Protein AF-A0AAV5MD77-F1 (afdb_monomer_lite)

Foldseek 3Di:
DDDDDDDDDDDDDDDDDDDDPPDPPDLPPDPVVCVVVQQKFWQWAFDDWAQDPPQKIKTKIFHPVDQFTRRHDDDFFFKKFKDANPDDSPDDTLFIFTFHDDDRGITITITNDDSPPRNRGIMMIGTDDPPPPD

Organism: NCBI:txid152421

Radius of gyration: 18.04 Å; chains: 1; bounding box: 32×32×61 Å

Sequence (134 aa):
MPRCTLSCLIILDAYNPEISASISSGASGNLDSAQKRGSTILNLKCVDVQTGLMGKTLLEFQSTKGDVLPAHKFGTHDVVVLKLNKADSGSPALGQGVVFRLKDSSITVAFDDIPEEGLSSPLRLEKLANEVCN

InterPro domains:
  IPR048761 Helicase SMUBP-2/HCS1, 1B domain [PF21138] (31-115)

Secondary structure (DSSP, 8-state):
--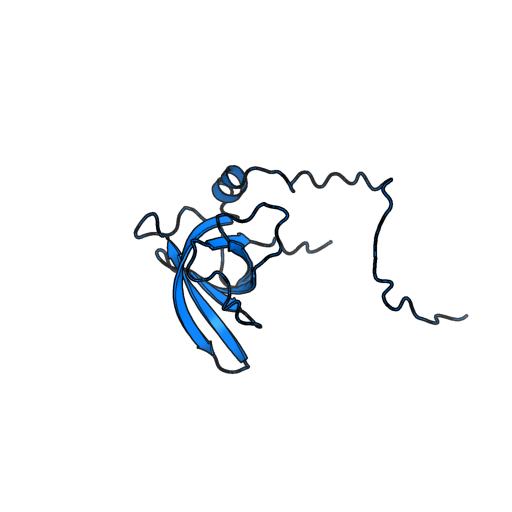------------------------TTS-HHHHHHTTSEEEEEEEEEEEE-TTS-EEEEEEESSSSSPPS----TT-EEEEEETTS-TTSPPSEEEEEEEE-SSEEEEEESS---TTTTS-EEEEE-------

pLDDT: mean 72.12, std 18.94, range [32.56, 92.75]

Structure (mmCIF, N/CA/C/O backbone):
data_AF-A0AAV5MD77-F1
#
_entry.id   AF-A0AAV5MD77-F1
#
loop_
_atom_site.group_PDB
_atom_site.id
_atom_site.type_symbol
_atom_site.label_atom_id
_atom_site.label_alt_id
_atom_site.label_comp_id
_atom_site.label_asym_id
_atom_site.label_entity_id
_atom_site.label_seq_id
_atom_site.pdbx_PDB_ins_code
_atom_site.Cartn_x
_atom_site.Cartn_y
_atom_site.Cartn_z
_atom_site.occupancy
_atom_site.B_iso_or_equiv
_atom_site.auth_seq_id
_atom_site.auth_comp_id
_atom_site.auth_asym_id
_atom_site.auth_atom_id
_atom_site.pdbx_PDB_model_num
ATOM 1 N N . MET A 1 1 ? 8.150 -13.827 -47.070 1.00 32.56 1 MET A N 1
ATOM 2 C CA . MET A 1 1 ? 9.547 -14.014 -46.611 1.00 32.56 1 MET A CA 1
ATOM 3 C C . MET A 1 1 ? 10.227 -12.650 -46.557 1.00 32.56 1 MET A C 1
ATOM 5 O O . MET A 1 1 ? 9.829 -11.806 -47.348 1.00 32.56 1 MET A O 1
ATOM 9 N N . PRO A 1 2 ? 11.348 -12.520 -45.834 1.00 58.25 2 PRO A N 1
ATOM 10 C CA . PRO A 1 2 ? 11.565 -12.120 -44.430 1.00 58.25 2 PRO A CA 1
ATOM 11 C C . PRO A 1 2 ? 11.625 -10.559 -44.309 1.00 58.25 2 PRO A C 1
ATOM 13 O O . PRO A 1 2 ? 11.335 -9.885 -45.281 1.00 58.25 2 PRO A O 1
ATOM 16 N N . ARG A 1 3 ? 11.938 -9.845 -43.219 1.00 38.53 3 ARG A N 1
ATOM 17 C CA . ARG A 1 3 ? 12.873 -10.082 -42.116 1.00 38.53 3 ARG A CA 1
ATOM 18 C C . ARG A 1 3 ? 12.645 -9.017 -41.026 1.00 38.53 3 ARG A C 1
ATOM 20 O O . ARG A 1 3 ? 12.700 -7.828 -41.318 1.00 38.53 3 ARG A O 1
ATOM 27 N N . CYS A 1 4 ? 12.446 -9.448 -39.783 1.00 43.50 4 CYS A N 1
ATOM 28 C CA . CYS A 1 4 ? 12.557 -8.605 -38.592 1.00 43.50 4 CYS A CA 1
ATOM 29 C C . CYS A 1 4 ? 14.041 -8.377 -38.258 1.00 43.50 4 CYS A C 1
ATOM 31 O O . CYS A 1 4 ? 14.801 -9.343 -38.220 1.00 43.50 4 CYS A O 1
ATOM 33 N N . THR A 1 5 ? 14.459 -7.139 -37.988 1.00 40.72 5 THR A N 1
ATOM 34 C CA . THR A 1 5 ? 15.675 -6.753 -37.229 1.00 40.72 5 THR A CA 1
ATOM 35 C C . THR A 1 5 ? 15.446 -5.279 -36.849 1.00 40.72 5 THR A C 1
ATOM 37 O O . THR A 1 5 ? 15.272 -4.478 -37.756 1.00 40.72 5 THR A O 1
ATOM 40 N N . LEU A 1 6 ? 15.131 -4.877 -35.614 1.00 45.97 6 LEU A N 1
ATOM 41 C CA . LEU A 1 6 ? 15.855 -4.891 -34.329 1.00 45.97 6 LEU A CA 1
ATOM 42 C C . LEU A 1 6 ? 16.199 -3.436 -33.949 1.00 45.97 6 LEU A C 1
ATOM 44 O O . LEU A 1 6 ? 16.683 -2.678 -34.782 1.00 45.97 6 LEU A O 1
ATOM 48 N N . SER A 1 7 ? 16.016 -3.137 -32.660 1.00 46.47 7 SER A N 1
ATOM 49 C CA . SER A 1 7 ? 16.548 -2.001 -31.892 1.00 46.47 7 SER A CA 1
ATOM 50 C C . SER A 1 7 ? 15.858 -0.643 -32.020 1.00 46.47 7 SER A C 1
ATOM 52 O O . SER A 1 7 ? 16.241 0.193 -32.828 1.00 46.47 7 SER A O 1
ATOM 54 N N . CYS A 1 8 ? 14.986 -0.352 -31.051 1.00 36.72 8 CYS A N 1
ATOM 55 C CA . CYS A 1 8 ? 14.940 0.979 -30.445 1.00 36.72 8 CYS A CA 1
ATOM 56 C C . CYS A 1 8 ? 15.436 0.865 -29.002 1.00 36.72 8 CYS A C 1
ATOM 58 O O . CYS A 1 8 ? 14.688 0.586 -28.068 1.00 36.72 8 CYS A O 1
ATOM 60 N N . LEU A 1 9 ? 16.752 1.021 -28.873 1.00 43.22 9 LEU A N 1
ATOM 61 C CA . LEU A 1 9 ? 17.449 1.326 -27.637 1.00 43.22 9 LEU A CA 1
ATOM 62 C C . LEU A 1 9 ? 17.058 2.767 -27.257 1.00 43.22 9 LEU A C 1
ATOM 64 O O . LEU A 1 9 ? 17.331 3.686 -28.024 1.00 43.22 9 LEU A O 1
ATOM 68 N N . ILE A 1 10 ? 16.349 2.915 -26.133 1.00 51.09 10 ILE A N 1
ATOM 69 C CA . ILE A 1 10 ? 16.341 4.070 -25.211 1.00 51.09 10 ILE A CA 1
ATOM 70 C C . ILE A 1 10 ? 16.990 5.355 -25.756 1.00 51.09 10 ILE A C 1
ATOM 72 O O . ILE A 1 10 ? 18.208 5.515 -25.695 1.00 51.09 10 ILE A O 1
ATOM 76 N N . ILE A 1 11 ? 16.162 6.308 -26.194 1.00 39.28 11 ILE A N 1
ATOM 77 C CA . ILE A 1 11 ? 16.549 7.721 -26.205 1.00 39.28 11 ILE A CA 1
ATOM 78 C C . ILE A 1 11 ? 15.852 8.407 -25.037 1.00 39.28 11 ILE A C 1
ATOM 80 O O . ILE A 1 11 ? 14.631 8.533 -24.971 1.00 39.28 11 ILE A O 1
ATOM 84 N N . LEU A 1 12 ? 16.718 8.766 -24.098 1.00 47.38 12 LEU A N 1
ATOM 85 C CA . LEU A 1 12 ? 16.550 9.731 -23.037 1.00 47.38 12 LEU A CA 1
ATOM 86 C C . LEU A 1 12 ? 16.207 11.106 -23.638 1.00 47.38 12 LEU A C 1
ATOM 88 O O . LEU A 1 12 ? 16.816 11.517 -24.622 1.00 47.38 12 LEU A O 1
ATOM 92 N N . ASP A 1 13 ? 15.319 11.808 -22.945 1.00 41.69 13 ASP A N 1
ATOM 93 C CA . ASP A 1 13 ? 15.093 13.255 -22.991 1.00 41.69 13 ASP A CA 1
ATOM 94 C C . ASP A 1 13 ? 14.175 13.848 -24.085 1.00 41.69 13 ASP A C 1
ATOM 96 O O . ASP A 1 13 ? 14.534 14.051 -25.239 1.00 41.69 13 ASP A O 1
ATOM 100 N N . ALA A 1 14 ? 12.976 14.176 -23.593 1.00 54.16 14 ALA A N 1
ATOM 101 C CA . ALA A 1 14 ? 12.277 15.452 -23.723 1.00 54.16 14 ALA A CA 1
ATOM 102 C C . ALA A 1 14 ? 11.700 15.921 -25.077 1.00 54.16 14 ALA A C 1
ATOM 104 O O . ALA A 1 14 ? 12.371 16.101 -26.084 1.00 54.16 14 ALA A O 1
ATOM 105 N N . TYR A 1 15 ? 10.434 16.347 -24.957 1.00 56.97 15 TYR A N 1
ATOM 106 C CA . TYR A 1 15 ? 9.886 17.552 -25.585 1.00 56.97 15 TYR A CA 1
ATOM 107 C C . TYR A 1 15 ? 9.470 17.459 -27.064 1.00 56.97 15 TYR A C 1
ATOM 109 O O . TYR A 1 15 ? 10.205 17.841 -27.968 1.00 56.97 15 TYR A O 1
ATOM 117 N N . ASN A 1 16 ? 8.207 17.088 -27.304 1.00 43.16 16 ASN A N 1
ATOM 118 C CA . ASN A 1 16 ? 7.226 18.049 -27.827 1.00 43.16 16 ASN A CA 1
ATOM 119 C C . ASN A 1 16 ? 5.782 17.501 -27.793 1.00 43.16 16 ASN A C 1
ATOM 121 O O . ASN A 1 16 ? 5.586 16.284 -27.799 1.00 43.16 16 ASN A O 1
ATOM 125 N N . PRO A 1 17 ? 4.789 18.403 -27.676 1.00 51.28 17 PRO A N 1
ATOM 126 C CA . PRO A 1 17 ? 3.374 18.090 -27.548 1.00 51.28 17 PRO A CA 1
ATOM 127 C C . PRO A 1 17 ? 2.798 17.671 -28.909 1.00 51.28 17 PRO A C 1
ATOM 129 O O . PRO A 1 17 ? 3.499 17.688 -29.911 1.00 51.28 17 PRO A O 1
ATOM 132 N N . GLU A 1 18 ? 1.501 17.363 -28.928 1.00 49.12 18 GLU A N 1
ATOM 133 C CA . GLU A 1 18 ? 0.649 17.141 -30.109 1.00 49.12 18 GLU A CA 1
ATOM 134 C C . GLU A 1 18 ? 0.303 15.661 -30.403 1.00 49.12 18 GLU A C 1
ATOM 136 O O . GLU A 1 18 ? 0.976 14.937 -31.127 1.00 49.12 18 GLU A O 1
ATOM 141 N N . ILE A 1 19 ? -0.876 15.299 -29.867 1.00 49.12 19 ILE A N 1
ATOM 142 C CA . ILE A 1 19 ? -1.838 14.284 -30.337 1.00 49.12 19 ILE A CA 1
ATOM 143 C C . ILE A 1 19 ? -1.678 12.864 -29.766 1.00 49.12 19 ILE A C 1
ATOM 145 O O . ILE A 1 19 ? -1.115 11.962 -30.374 1.00 49.12 19 ILE A O 1
ATOM 149 N N . SER A 1 20 ? -2.375 12.627 -28.650 1.00 42.06 20 SER A N 1
ATOM 150 C CA . SER A 1 20 ? -3.253 11.455 -28.539 1.00 42.06 20 SER A CA 1
ATOM 151 C C . SER A 1 20 ? -4.378 11.748 -27.549 1.00 42.06 20 SER A C 1
ATOM 153 O O . SER A 1 20 ? -4.308 11.453 -26.357 1.00 42.06 20 SER A O 1
ATOM 155 N N . ALA A 1 21 ? -5.436 12.386 -28.049 1.00 42.59 21 ALA A N 1
ATOM 156 C CA . ALA A 1 21 ? -6.721 12.399 -27.371 1.00 42.59 21 ALA A CA 1
ATOM 157 C C . ALA A 1 21 ? -7.356 11.006 -27.512 1.00 42.59 21 ALA A C 1
ATOM 159 O O . ALA A 1 21 ? -8.235 10.786 -28.336 1.00 42.59 21 ALA A O 1
ATOM 160 N N . SER A 1 22 ? -6.890 10.061 -26.699 1.00 41.22 22 SER A N 1
ATOM 161 C CA . SER A 1 22 ? -7.746 9.001 -26.176 1.00 41.22 22 SER A CA 1
ATOM 162 C C . SER A 1 22 ? -7.985 9.345 -24.720 1.00 41.22 22 SER A C 1
ATOM 164 O O . SER A 1 22 ? -7.105 9.261 -23.868 1.00 41.22 22 SER A O 1
ATOM 166 N N . ILE A 1 23 ? -9.177 9.864 -24.474 1.00 49.31 23 ILE A N 1
ATOM 167 C CA . ILE A 1 23 ? -9.625 10.353 -23.187 1.00 49.31 23 ILE A CA 1
ATOM 168 C C . ILE A 1 23 ? -9.794 9.132 -22.270 1.00 49.31 23 ILE A C 1
ATOM 170 O O . ILE A 1 23 ? -10.874 8.555 -22.204 1.00 49.31 23 ILE A O 1
ATOM 174 N N . SER A 1 24 ? -8.748 8.738 -21.541 1.00 38.28 24 SER A N 1
ATOM 175 C CA . SER A 1 24 ? -8.960 8.132 -20.227 1.00 38.28 24 SER A CA 1
ATOM 176 C C . SER A 1 24 ? -9.032 9.284 -19.233 1.00 38.28 24 SER A C 1
ATOM 178 O O . SER A 1 24 ? -8.037 9.746 -18.673 1.00 38.28 24 SER A O 1
ATOM 180 N N . SER A 1 25 ? -10.232 9.850 -19.116 1.00 42.16 25 SER A N 1
ATOM 181 C CA . SER A 1 25 ? -10.581 10.803 -18.069 1.00 42.16 25 SER A CA 1
ATOM 182 C C . SER A 1 25 ? -10.196 10.203 -16.719 1.00 42.16 25 SER A C 1
ATOM 184 O O . SER A 1 25 ? -10.859 9.275 -16.256 1.00 42.16 25 SER A O 1
ATOM 186 N N . GLY A 1 26 ? -9.149 10.718 -16.069 1.00 38.03 26 GLY A N 1
ATOM 187 C CA . GLY A 1 26 ? -8.845 10.239 -14.723 1.00 38.03 26 GLY A CA 1
ATOM 188 C C . GLY A 1 26 ? -7.601 10.730 -13.993 1.00 38.03 26 GLY A C 1
ATOM 189 O O . GLY A 1 26 ? -7.524 10.458 -12.806 1.00 38.03 26 GLY A O 1
ATOM 190 N N . ALA A 1 27 ? -6.639 11.444 -14.585 1.00 39.44 27 ALA A N 1
ATOM 191 C CA . ALA A 1 27 ? -5.415 11.789 -13.833 1.00 39.44 27 ALA A CA 1
ATOM 192 C C . ALA A 1 27 ? -5.507 13.082 -12.989 1.00 39.44 27 ALA A C 1
ATOM 194 O O . ALA A 1 27 ? -4.550 13.454 -12.318 1.00 39.44 27 ALA A O 1
ATOM 195 N N . SER A 1 28 ? -6.665 13.749 -12.988 1.00 42.56 28 SER A N 1
ATOM 196 C CA . SER A 1 28 ? -7.042 14.769 -11.995 1.00 42.56 28 SER A CA 1
ATOM 197 C C . SER A 1 28 ? -8.460 14.489 -11.487 1.00 42.56 28 SER A C 1
ATOM 199 O O . SER A 1 28 ? -9.345 15.337 -11.471 1.00 42.56 28 SER A O 1
ATOM 201 N N . GLY A 1 29 ? -8.744 13.227 -11.172 1.00 41.78 29 GLY A N 1
ATOM 202 C CA . GLY A 1 29 ? -9.990 12.851 -10.518 1.00 41.78 29 GLY A CA 1
ATOM 203 C C . GLY A 1 29 ? -9.757 12.811 -9.020 1.00 41.78 29 GLY A C 1
ATOM 204 O O . GLY A 1 29 ? -9.371 11.753 -8.541 1.00 41.78 29 GLY A O 1
ATOM 205 N N . ASN A 1 30 ? -9.941 13.949 -8.332 1.00 53.78 30 ASN A N 1
ATOM 206 C CA . ASN A 1 30 ? -10.023 14.137 -6.872 1.00 53.78 30 ASN A CA 1
ATOM 207 C C . ASN A 1 30 ? -9.626 12.884 -6.066 1.00 53.78 30 ASN A C 1
ATOM 209 O O . ASN A 1 30 ? -10.370 11.897 -6.063 1.00 53.78 30 ASN A O 1
ATOM 213 N N . LEU A 1 31 ? -8.521 12.932 -5.318 1.00 61.59 31 LEU A N 1
ATOM 214 C CA . LEU A 1 31 ? -8.161 11.891 -4.339 1.00 61.59 31 LEU A CA 1
ATOM 215 C C . LEU A 1 31 ? -9.377 11.470 -3.484 1.00 61.59 31 LEU A C 1
ATOM 217 O O . LEU A 1 31 ? -9.555 10.289 -3.199 1.00 61.59 31 LEU A O 1
ATOM 221 N N . ASP A 1 32 ? -10.283 12.409 -3.194 1.00 57.97 32 ASP A N 1
ATOM 222 C CA . ASP A 1 32 ? -11.583 12.170 -2.559 1.00 57.97 32 ASP A CA 1
ATOM 223 C C . ASP A 1 32 ? -12.506 11.224 -3.342 1.00 57.97 32 ASP A C 1
ATOM 225 O O . ASP A 1 32 ? -13.135 10.347 -2.755 1.00 57.97 32 ASP A O 1
ATOM 229 N N . SER A 1 33 ? -12.619 11.368 -4.664 1.00 64.00 33 SER A N 1
ATOM 230 C CA . SER A 1 33 ? -13.387 10.452 -5.516 1.00 64.00 33 SER A CA 1
ATOM 231 C C . SER A 1 33 ? -12.715 9.087 -5.651 1.00 64.00 33 SER A C 1
ATOM 233 O O . SER A 1 33 ? -13.416 8.077 -5.627 1.00 64.00 33 SER A O 1
ATOM 235 N N . ALA A 1 34 ? -11.384 9.019 -5.725 1.00 61.00 34 ALA A N 1
ATOM 236 C CA . ALA A 1 34 ? -10.668 7.742 -5.732 1.00 61.00 34 ALA A CA 1
ATOM 237 C C . ALA A 1 34 ? -10.834 6.992 -4.395 1.00 61.00 34 ALA A C 1
ATOM 239 O O . ALA A 1 34 ? -11.088 5.783 -4.384 1.00 61.00 34 ALA A O 1
ATOM 240 N N . GLN A 1 35 ? -10.821 7.726 -3.277 1.00 66.69 35 GLN A N 1
ATOM 241 C CA . GLN A 1 35 ? -11.120 7.194 -1.950 1.00 66.69 35 GLN A CA 1
ATOM 242 C C . GLN A 1 35 ? -12.595 6.785 -1.812 1.00 66.69 35 GLN A C 1
ATOM 244 O O . GLN A 1 35 ? -12.874 5.694 -1.329 1.00 66.69 35 GLN A O 1
ATOM 249 N N . LYS A 1 36 ? -13.554 7.579 -2.311 1.00 61.44 36 LYS A N 1
ATOM 250 C CA . LYS A 1 36 ? -14.985 7.201 -2.343 1.00 61.44 36 LYS A CA 1
ATOM 251 C C . LYS A 1 36 ? -15.248 5.945 -3.172 1.00 61.44 36 LYS A C 1
ATOM 253 O O . LYS A 1 36 ? -16.154 5.179 -2.860 1.00 61.44 36 LYS A O 1
ATOM 258 N N . ARG A 1 37 ? -14.455 5.715 -4.221 1.00 68.00 37 ARG A N 1
ATOM 259 C CA . ARG A 1 37 ? -14.494 4.477 -5.015 1.00 68.00 37 ARG A CA 1
ATOM 260 C C . ARG A 1 37 ? -13.838 3.291 -4.300 1.00 68.00 37 ARG A C 1
ATOM 262 O O . ARG A 1 37 ? -13.986 2.163 -4.767 1.00 68.00 37 ARG A O 1
ATOM 269 N N . GLY A 1 38 ? -13.133 3.536 -3.195 1.00 72.31 38 GLY A N 1
ATOM 270 C CA . GLY A 1 38 ? -12.342 2.555 -2.461 1.00 72.31 38 GLY A CA 1
ATOM 271 C C . GLY A 1 38 ? -11.046 2.157 -3.170 1.00 72.31 38 GLY A C 1
ATOM 272 O O . GLY A 1 38 ? -10.453 1.146 -2.814 1.00 72.31 38 GLY A O 1
ATOM 273 N N . SER A 1 39 ? -10.618 2.921 -4.179 1.00 78.12 39 SER A N 1
ATOM 274 C CA . SER A 1 39 ? -9.404 2.650 -4.960 1.00 78.12 39 SER A CA 1
ATOM 275 C C . SER A 1 39 ? -8.161 3.313 -4.364 1.00 78.12 39 SER A C 1
ATOM 277 O O . SER A 1 39 ? -7.053 3.042 -4.810 1.00 78.12 39 SER A O 1
ATOM 279 N N . THR A 1 40 ? -8.330 4.176 -3.362 1.00 83.94 40 THR A N 1
ATOM 280 C CA . THR A 1 40 ? -7.237 4.889 -2.695 1.00 83.94 40 THR A CA 1
ATOM 281 C C . THR A 1 40 ? -7.501 4.954 -1.199 1.00 83.94 40 THR A C 1
ATOM 283 O O . THR A 1 40 ? -8.629 5.207 -0.782 1.00 83.94 40 THR A O 1
ATOM 286 N N . ILE A 1 41 ? -6.464 4.764 -0.389 1.00 88.12 41 ILE A N 1
ATOM 287 C CA . ILE A 1 41 ? -6.502 4.940 1.063 1.00 88.12 41 ILE A CA 1
ATOM 288 C C . ILE A 1 41 ? -5.488 6.020 1.431 1.00 88.12 41 ILE A C 1
ATOM 290 O O . ILE A 1 41 ? -4.299 5.888 1.148 1.00 88.12 41 ILE A O 1
ATOM 294 N N . LEU A 1 42 ? -5.965 7.095 2.055 1.00 87.44 42 LEU A N 1
ATOM 295 C CA . LEU A 1 42 ? -5.152 8.237 2.473 1.00 87.44 42 LEU A CA 1
ATOM 296 C C . LEU A 1 42 ? -4.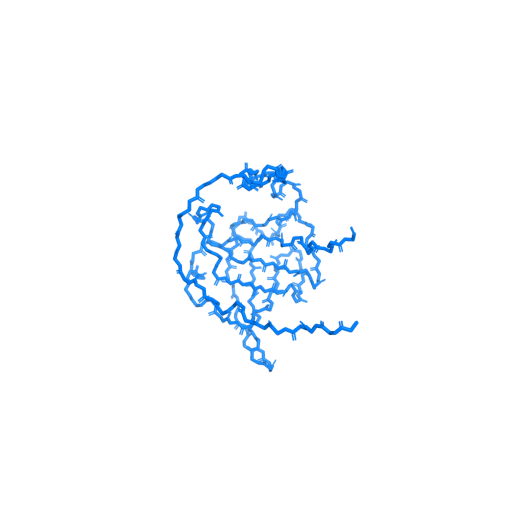808 8.166 3.964 1.00 87.44 42 LEU A C 1
ATOM 298 O O . LEU A 1 42 ? -5.508 7.518 4.740 1.00 87.44 42 LEU A O 1
ATOM 302 N N . ASN A 1 43 ? -3.818 8.958 4.379 1.00 88.25 43 ASN A N 1
ATOM 303 C CA . ASN A 1 43 ? -3.420 9.135 5.780 1.00 88.25 43 ASN A CA 1
ATOM 304 C C . ASN A 1 43 ? -3.010 7.825 6.481 1.00 88.25 43 ASN A C 1
ATOM 306 O O . ASN A 1 43 ? -3.397 7.561 7.621 1.00 88.25 43 ASN A O 1
ATOM 310 N N . LEU A 1 44 ? -2.224 7.011 5.790 1.00 90.38 44 LEU A N 1
ATOM 311 C CA . LEU A 1 44 ? -1.629 5.795 6.320 1.00 90.38 44 LEU A CA 1
ATOM 312 C C . LEU A 1 44 ? -0.303 6.094 7.020 1.00 90.38 44 LEU A C 1
ATOM 314 O O . LEU A 1 44 ? 0.445 6.969 6.594 1.00 90.38 44 LEU A O 1
ATOM 318 N N . LYS A 1 45 ? 0.006 5.353 8.078 1.00 91.06 45 LYS A N 1
ATOM 319 C CA . LYS A 1 45 ? 1.319 5.344 8.732 1.00 91.06 45 LYS A CA 1
ATOM 320 C C . LYS A 1 45 ? 1.929 3.956 8.610 1.00 91.06 45 LYS A C 1
ATOM 322 O O . LYS A 1 45 ? 1.213 2.970 8.775 1.00 91.06 45 LYS A O 1
ATOM 327 N N . CYS A 1 46 ? 3.225 3.883 8.332 1.00 89.88 46 CYS A N 1
ATOM 328 C CA . CYS A 1 46 ? 3.963 2.629 8.421 1.00 89.88 46 CYS A CA 1
ATOM 329 C C . CYS A 1 46 ? 4.156 2.297 9.904 1.00 89.88 46 CYS A C 1
ATOM 331 O O . CYS A 1 46 ? 4.716 3.107 10.640 1.00 89.88 46 CYS A O 1
ATOM 333 N N . VAL A 1 47 ? 3.636 1.157 10.357 1.00 91.25 47 VAL A N 1
ATOM 334 C CA . VAL A 1 47 ? 3.741 0.722 11.763 1.00 91.25 47 VAL A CA 1
ATOM 335 C C . VAL A 1 47 ? 4.725 -0.417 11.951 1.00 91.25 47 VAL A C 1
ATOM 337 O O . VAL A 1 47 ? 5.270 -0.560 13.039 1.00 91.25 47 VAL A O 1
ATOM 340 N N . ASP A 1 48 ? 4.951 -1.204 10.902 1.00 89.31 48 ASP A N 1
ATOM 341 C CA . ASP A 1 48 ? 5.811 -2.374 10.958 1.00 89.31 48 ASP A CA 1
ATOM 342 C C . ASP A 1 48 ? 6.475 -2.604 9.601 1.00 89.31 48 ASP A C 1
ATOM 344 O O . ASP A 1 48 ? 5.863 -2.392 8.549 1.00 89.31 48 ASP A O 1
ATOM 348 N N . VAL A 1 49 ? 7.736 -3.024 9.640 1.00 88.06 49 VAL A N 1
ATOM 349 C CA . VAL A 1 49 ? 8.555 -3.319 8.463 1.00 88.06 49 VAL A CA 1
ATOM 350 C C . VAL A 1 49 ? 9.155 -4.697 8.669 1.00 88.06 49 VAL A C 1
ATOM 352 O O . VAL A 1 49 ? 10.008 -4.882 9.533 1.00 88.06 49 VAL A O 1
ATOM 355 N N . GLN A 1 50 ? 8.713 -5.669 7.879 1.00 88.19 50 GLN A N 1
ATOM 356 C CA . GLN A 1 50 ? 9.221 -7.033 7.944 1.00 88.19 50 GLN A CA 1
ATOM 357 C C . GLN A 1 50 ? 9.964 -7.362 6.661 1.00 88.19 50 GLN A C 1
ATOM 359 O O . GLN A 1 50 ? 9.369 -7.508 5.596 1.00 88.19 50 GLN A O 1
ATOM 364 N N . THR A 1 51 ? 11.273 -7.530 6.758 1.00 84.44 51 THR A N 1
ATOM 365 C CA . THR A 1 51 ? 12.087 -8.048 5.660 1.00 84.44 51 THR A CA 1
ATOM 366 C C . THR A 1 51 ? 11.808 -9.546 5.514 1.00 84.44 51 THR A C 1
ATOM 368 O O . THR A 1 51 ? 12.113 -10.339 6.404 1.00 84.44 51 THR A O 1
ATOM 371 N N . GLY A 1 52 ? 11.159 -9.944 4.422 1.00 70.31 52 GLY A N 1
ATOM 372 C CA . GLY A 1 52 ? 10.775 -11.326 4.148 1.00 70.31 52 GLY A CA 1
ATOM 373 C C . GLY A 1 52 ? 11.881 -12.146 3.475 1.00 70.31 52 GLY A C 1
ATOM 374 O O . GLY A 1 52 ? 12.893 -11.624 3.004 1.00 70.31 52 GLY A O 1
ATOM 375 N N . LEU A 1 53 ? 11.668 -13.464 3.381 1.00 58.22 53 LEU A N 1
ATOM 376 C CA . LEU A 1 53 ? 12.485 -14.333 2.527 1.00 58.22 53 LEU A CA 1
ATOM 377 C C . LEU A 1 53 ? 12.221 -14.025 1.042 1.00 58.22 53 LEU A C 1
ATOM 379 O O . LEU A 1 53 ? 11.099 -13.710 0.660 1.00 58.22 53 LEU A O 1
ATOM 383 N N . MET A 1 54 ? 13.251 -14.181 0.204 1.00 69.00 54 MET A N 1
ATOM 384 C CA . MET A 1 54 ? 13.287 -13.808 -1.227 1.00 69.00 54 MET A CA 1
ATOM 385 C C . MET A 1 54 ? 13.451 -12.307 -1.524 1.00 69.00 54 MET A C 1
ATOM 387 O O . MET A 1 54 ? 13.182 -11.883 -2.643 1.00 69.00 54 MET A O 1
ATOM 391 N N . GLY A 1 55 ? 13.917 -11.505 -0.561 1.00 74.88 55 GLY A N 1
ATOM 392 C CA . GLY A 1 55 ? 14.286 -10.103 -0.805 1.00 74.88 55 GLY A CA 1
ATOM 393 C C . GLY A 1 55 ? 13.105 -9.137 -0.913 1.00 74.88 55 GLY A C 1
ATOM 394 O O . GLY A 1 55 ? 13.307 -7.985 -1.268 1.00 74.88 55 GLY A O 1
ATOM 395 N N . LYS A 1 56 ? 11.887 -9.586 -0.589 1.00 83.94 56 LYS A N 1
ATOM 396 C CA . LYS A 1 56 ? 10.702 -8.726 -0.510 1.00 83.94 56 LYS A CA 1
ATOM 397 C C . LYS A 1 56 ? 10.501 -8.228 0.912 1.00 83.94 56 LYS A C 1
ATOM 399 O O . LYS A 1 56 ? 10.629 -9.000 1.860 1.00 83.94 56 LYS A O 1
ATOM 404 N N . THR A 1 57 ? 10.080 -6.983 1.057 1.00 88.50 57 THR A N 1
ATOM 405 C CA . THR A 1 57 ? 9.790 -6.3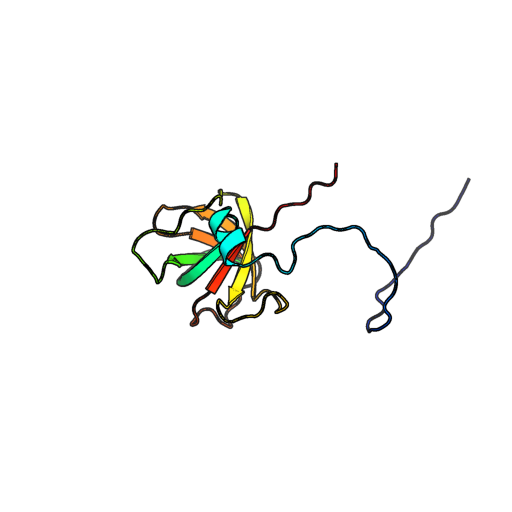69 2.354 1.00 88.50 57 THR A CA 1
ATOM 406 C C . THR A 1 57 ? 8.302 -6.121 2.497 1.00 88.50 57 THR A C 1
ATOM 408 O O . THR A 1 57 ? 7.672 -5.487 1.656 1.00 88.50 57 THR A O 1
ATOM 411 N N . LEU A 1 58 ? 7.727 -6.641 3.573 1.00 90.50 58 LEU A N 1
ATOM 412 C CA . LEU A 1 58 ? 6.338 -6.451 3.944 1.00 90.50 58 LEU A CA 1
ATOM 413 C C . LEU A 1 58 ? 6.236 -5.205 4.823 1.00 90.50 58 LEU A C 1
ATOM 415 O O . LEU A 1 58 ? 6.729 -5.191 5.948 1.00 90.50 58 LEU A O 1
ATOM 419 N N . LEU A 1 59 ? 5.582 -4.167 4.320 1.00 90.88 59 LEU A N 1
ATOM 420 C CA . LEU A 1 59 ? 5.265 -2.972 5.095 1.00 90.88 59 LEU A CA 1
ATOM 421 C C . LEU A 1 59 ? 3.821 -3.069 5.580 1.00 90.88 59 LEU A C 1
ATOM 423 O O . LEU A 1 59 ? 2.903 -3.217 4.767 1.00 90.88 59 LEU A O 1
ATOM 427 N N . GLU A 1 60 ? 3.612 -3.003 6.895 1.00 92.50 60 GLU A N 1
ATOM 428 C CA . GLU A 1 60 ? 2.280 -2.873 7.481 1.00 92.50 60 GLU A CA 1
ATOM 429 C C . GLU A 1 60 ? 1.933 -1.397 7.663 1.00 92.50 60 GLU A C 1
ATOM 431 O O . GLU A 1 60 ? 2.624 -0.638 8.348 1.00 92.50 60 GLU A O 1
ATOM 436 N N . PHE A 1 61 ? 0.807 -1.006 7.077 1.00 92.50 61 PHE A N 1
ATOM 437 C CA . PHE A 1 61 ? 0.249 0.326 7.191 1.00 92.50 61 PHE A CA 1
ATOM 438 C C . PHE A 1 61 ? -1.034 0.318 8.011 1.00 92.50 61 PHE A C 1
ATOM 440 O O . PHE A 1 61 ? -1.884 -0.556 7.846 1.00 92.50 61 PHE A O 1
ATOM 447 N N . GLN A 1 62 ? -1.208 1.339 8.844 1.00 92.25 62 GLN A N 1
ATOM 448 C CA . GLN A 1 62 ? -2.436 1.588 9.601 1.00 92.25 62 GLN A CA 1
ATOM 449 C C . GLN A 1 62 ? -2.992 2.977 9.304 1.00 92.25 62 GLN A C 1
ATOM 451 O O . GLN A 1 62 ? -2.252 3.892 8.942 1.00 92.25 62 GLN A O 1
ATOM 456 N N . SER A 1 63 ? -4.298 3.153 9.492 1.00 89.75 63 SER A N 1
ATOM 457 C CA . SER A 1 63 ? -4.933 4.471 9.424 1.00 89.75 63 SER A CA 1
ATOM 458 C C . SER A 1 63 ? -4.428 5.369 10.560 1.00 89.75 63 SER A C 1
ATOM 460 O O . SER A 1 63 ? -4.346 4.956 11.713 1.00 89.75 63 SER A O 1
ATOM 462 N N . THR A 1 64 ? -4.076 6.620 10.251 1.00 86.50 64 THR A N 1
ATOM 463 C CA . THR A 1 64 ? -3.731 7.625 11.275 1.00 86.50 64 THR A CA 1
ATOM 464 C C . THR A 1 64 ? -4.974 8.333 11.829 1.00 86.50 64 THR A C 1
ATOM 466 O O . THR A 1 64 ? -4.908 9.000 12.857 1.00 86.50 64 THR A O 1
ATOM 469 N N . LYS A 1 65 ? -6.115 8.230 11.128 1.00 80.50 65 LYS A N 1
ATOM 470 C CA . LYS A 1 65 ? -7.353 8.948 11.477 1.00 80.50 65 LYS A CA 1
ATOM 471 C C . LYS A 1 65 ? -8.332 8.135 12.324 1.00 80.50 65 LYS A C 1
ATOM 473 O O . LYS A 1 65 ? -9.313 8.703 12.792 1.00 80.50 65 LYS A O 1
ATOM 478 N N . GLY A 1 66 ? -8.092 6.842 12.513 1.00 77.06 66 GLY A N 1
ATOM 479 C CA . GLY A 1 66 ? -8.932 5.980 13.339 1.00 77.06 66 GLY A CA 1
ATOM 480 C C . GLY A 1 66 ? -8.370 4.568 13.443 1.00 77.06 66 GLY A C 1
ATOM 481 O O . GLY A 1 66 ? -7.416 4.232 12.747 1.00 77.06 66 GLY A O 1
ATOM 482 N N . ASP A 1 67 ? -8.987 3.749 14.289 1.00 78.31 67 ASP A N 1
ATOM 483 C CA . ASP A 1 67 ? -8.582 2.360 14.530 1.00 78.31 67 ASP A CA 1
ATOM 484 C C . ASP A 1 67 ? -8.873 1.414 13.360 1.00 78.31 67 ASP A C 1
ATOM 486 O O . ASP A 1 67 ? -8.326 0.318 13.317 1.00 78.31 67 ASP A O 1
ATOM 490 N N . VAL A 1 68 ? -9.709 1.813 12.397 1.00 87.06 68 VAL A N 1
ATOM 491 C CA . VAL A 1 68 ? -10.039 1.010 11.209 1.00 87.06 68 VAL A CA 1
ATOM 492 C C . VAL A 1 68 ? -9.641 1.721 9.919 1.00 87.06 68 VAL A C 1
ATOM 494 O O . VAL A 1 68 ? -9.645 2.955 9.829 1.00 87.06 68 VAL A O 1
ATOM 497 N N . LEU A 1 69 ? -9.294 0.938 8.898 1.00 86.12 69 LEU A N 1
ATOM 498 C CA . LEU A 1 69 ? -9.061 1.442 7.553 1.00 86.12 69 LEU A CA 1
ATOM 499 C C . LEU A 1 69 ? -10.365 2.040 6.999 1.00 86.12 69 LEU A C 1
ATOM 501 O O . LEU A 1 69 ? -11.439 1.461 7.176 1.00 86.12 69 LEU A O 1
ATOM 505 N N . PRO A 1 70 ? -10.303 3.190 6.306 1.00 84.00 70 PRO A N 1
ATOM 506 C CA . PRO A 1 70 ? -11.482 3.763 5.665 1.00 84.00 70 PRO A CA 1
ATOM 507 C C . PRO A 1 70 ? -12.028 2.808 4.597 1.00 84.00 70 PRO A C 1
ATOM 509 O O . PRO A 1 70 ? -11.297 1.952 4.102 1.00 84.00 70 PRO A O 1
ATOM 512 N N . ALA A 1 71 ? -13.299 2.970 4.220 1.00 81.31 71 ALA A N 1
ATOM 513 C CA . ALA A 1 71 ? -13.954 2.108 3.236 1.00 81.31 71 ALA A CA 1
ATOM 514 C C . ALA A 1 71 ? -13.121 1.978 1.949 1.00 81.31 71 ALA A C 1
ATOM 516 O O . ALA A 1 71 ? -12.814 2.971 1.286 1.00 81.31 71 ALA A O 1
ATOM 517 N N . HIS A 1 72 ? -12.755 0.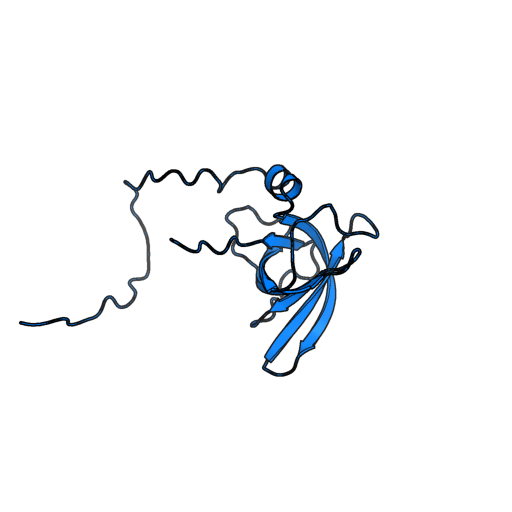744 1.610 1.00 83.38 72 HIS A N 1
ATOM 518 C CA . HIS A 1 72 ? -11.798 0.449 0.555 1.00 83.38 72 HIS A CA 1
ATOM 519 C C . HIS A 1 72 ? -12.187 -0.822 -0.210 1.00 83.38 72 HIS A C 1
ATOM 521 O O . HIS A 1 72 ? -12.910 -1.675 0.295 1.00 83.38 72 HIS A O 1
ATOM 527 N N . LYS A 1 73 ? -11.727 -0.931 -1.459 1.00 84.25 73 LYS A N 1
ATOM 528 C CA . LYS A 1 73 ? -11.935 -2.076 -2.363 1.00 84.25 73 LYS A CA 1
ATOM 529 C C . LYS A 1 73 ? -10.616 -2.780 -2.694 1.00 84.25 73 LYS A C 1
ATOM 531 O O . LYS A 1 73 ? -10.437 -3.291 -3.800 1.00 84.25 73 LYS A O 1
ATOM 536 N N . PHE A 1 74 ? -9.676 -2.736 -1.757 1.00 86.75 74 PHE A N 1
ATOM 537 C CA . PHE A 1 74 ? -8.420 -3.466 -1.857 1.00 86.75 74 PHE A CA 1
ATOM 538 C C . PHE A 1 74 ? -8.698 -4.932 -1.543 1.00 86.75 74 PHE A C 1
ATOM 540 O O . PHE A 1 74 ? -9.507 -5.245 -0.672 1.00 86.75 74 PHE A O 1
ATOM 547 N N . GLY A 1 75 ? -8.037 -5.818 -2.266 1.00 87.62 75 GLY A N 1
ATOM 548 C CA . GLY A 1 75 ? -8.011 -7.246 -2.016 1.00 87.62 75 GLY A CA 1
ATOM 549 C C . GLY A 1 75 ? -6.576 -7.733 -1.890 1.00 87.62 75 GLY A C 1
ATOM 550 O O . GLY A 1 75 ? -5.628 -7.066 -2.301 1.00 87.62 75 GLY A O 1
ATOM 551 N N . THR A 1 76 ? -6.410 -8.921 -1.321 1.00 89.06 76 THR A N 1
ATOM 552 C CA . THR A 1 76 ? -5.137 -9.645 -1.389 1.00 89.06 76 THR A CA 1
ATOM 553 C C . THR A 1 76 ? -4.738 -9.831 -2.852 1.00 89.06 76 THR A C 1
ATOM 555 O O . THR A 1 76 ? -5.586 -10.185 -3.669 1.00 89.06 76 THR A O 1
ATOM 558 N N . HIS A 1 77 ? -3.459 -9.627 -3.161 1.00 85.81 77 HIS A N 1
ATOM 559 C CA . HIS A 1 77 ? -2.866 -9.657 -4.504 1.00 85.81 77 HIS A CA 1
ATOM 560 C C . HIS A 1 77 ? -3.151 -8.450 -5.408 1.00 85.81 77 HIS A C 1
ATOM 562 O O . HIS A 1 77 ? -2.708 -8.449 -6.555 1.00 85.81 77 HIS A O 1
ATOM 568 N N . ASP A 1 78 ? -3.816 -7.401 -4.917 1.00 85.25 78 ASP A N 1
ATOM 569 C CA . ASP A 1 78 ? -3.913 -6.155 -5.681 1.00 85.25 78 ASP A CA 1
ATOM 570 C C . ASP A 1 78 ? -2.552 -5.463 -5.795 1.00 85.25 78 ASP A C 1
ATOM 572 O O . ASP A 1 78 ? -1.802 -5.366 -4.820 1.00 85.25 78 ASP A O 1
ATOM 576 N N . VAL A 1 79 ? -2.259 -4.931 -6.982 1.00 87.75 79 VAL A N 1
ATOM 577 C CA . VAL A 1 79 ? -1.084 -4.087 -7.209 1.00 87.75 79 VAL A CA 1
ATOM 578 C C . VAL A 1 79 ? -1.404 -2.673 -6.741 1.00 87.75 79 VAL A C 1
ATOM 580 O O . VAL A 1 79 ? -2.435 -2.096 -7.092 1.00 87.75 79 VAL A O 1
ATOM 583 N N . VAL A 1 80 ? -0.524 -2.109 -5.924 1.00 89.31 80 VAL A N 1
ATOM 584 C CA . VAL A 1 80 ? -0.716 -0.805 -5.294 1.00 89.31 80 VAL A CA 1
ATOM 585 C C . VAL A 1 80 ? 0.562 0.012 -5.378 1.00 89.31 80 VAL A C 1
ATOM 587 O O . VAL A 1 80 ? 1.667 -0.529 -5.373 1.00 89.31 80 VAL A O 1
ATOM 590 N N . VAL A 1 81 ? 0.417 1.330 -5.419 1.00 88.94 81 VAL A N 1
ATOM 591 C CA . VAL A 1 81 ? 1.540 2.264 -5.326 1.00 88.94 81 VAL A CA 1
ATOM 592 C C . VAL A 1 81 ? 1.462 3.048 -4.033 1.00 88.94 81 VAL A C 1
ATOM 594 O O . VAL A 1 81 ? 0.396 3.509 -3.618 1.00 88.94 81 VAL A O 1
ATOM 597 N N . LEU A 1 82 ? 2.617 3.192 -3.398 1.00 89.12 82 LEU A N 1
ATOM 598 C CA . LEU A 1 82 ? 2.817 3.991 -2.208 1.00 89.12 82 LEU A CA 1
ATOM 599 C C . LEU A 1 82 ? 3.232 5.397 -2.622 1.00 89.12 82 LEU A C 1
ATOM 601 O O . LEU A 1 82 ? 4.204 5.572 -3.354 1.00 89.12 82 LEU A O 1
ATOM 605 N N . LYS A 1 83 ? 2.526 6.412 -2.130 1.00 87.81 83 LYS A N 1
ATOM 606 C CA . LYS A 1 83 ? 2.910 7.819 -2.293 1.00 87.81 83 LYS A CA 1
ATOM 607 C C . LYS A 1 83 ? 2.842 8.544 -0.958 1.00 87.81 83 LYS A C 1
ATOM 609 O O . LYS A 1 83 ? 2.144 8.114 -0.041 1.00 87.81 83 LYS A O 1
ATOM 614 N N . LEU A 1 84 ? 3.513 9.686 -0.846 1.00 86.94 84 LEU A N 1
ATOM 615 C CA . LEU A 1 84 ? 3.296 10.579 0.293 1.00 86.94 84 LEU A CA 1
ATOM 616 C C . LEU A 1 84 ? 1.887 11.172 0.226 1.00 86.94 84 LEU A C 1
ATOM 618 O O . LEU A 1 84 ? 1.403 11.559 -0.835 1.00 86.94 84 LEU A O 1
ATOM 622 N N . ASN A 1 85 ? 1.237 11.330 1.375 1.00 83.06 85 ASN A N 1
ATOM 623 C CA . ASN A 1 85 ? -0.068 11.983 1.439 1.00 83.06 85 ASN A CA 1
ATOM 624 C C . ASN A 1 85 ? 0.011 13.455 0.994 1.00 83.06 85 ASN A C 1
ATOM 626 O O . ASN A 1 85 ? -0.940 13.972 0.420 1.00 83.06 85 ASN A O 1
ATOM 630 N N . LYS A 1 86 ? 1.155 14.111 1.244 1.00 75.75 86 LYS A N 1
ATOM 631 C CA . LYS A 1 86 ? 1.458 15.479 0.793 1.00 75.75 86 LYS A CA 1
ATOM 632 C C . LYS A 1 86 ? 2.029 15.557 -0.630 1.00 75.75 86 LYS A C 1
ATOM 634 O O . LYS A 1 86 ? 2.240 16.664 -1.109 1.00 75.75 86 LYS A O 1
ATOM 639 N N . ALA A 1 87 ? 2.319 14.428 -1.277 1.00 70.50 87 ALA A N 1
ATOM 640 C CA . ALA A 1 87 ? 2.802 14.444 -2.651 1.00 70.50 87 ALA A CA 1
ATOM 641 C C . ALA A 1 87 ? 1.665 14.805 -3.612 1.00 70.50 87 ALA A C 1
ATOM 643 O O . ALA A 1 87 ? 0.518 14.375 -3.434 1.00 70.50 87 ALA A O 1
ATOM 644 N N . ASP A 1 88 ? 1.994 15.575 -4.642 1.00 66.69 88 ASP A N 1
ATOM 645 C CA . ASP A 1 88 ? 1.047 15.918 -5.694 1.00 66.69 88 ASP A CA 1
ATOM 646 C C . ASP A 1 88 ? 0.691 14.661 -6.511 1.00 66.69 88 ASP A C 1
ATOM 648 O O . ASP A 1 88 ? 1.358 13.625 -6.421 1.00 66.69 88 ASP A O 1
ATOM 652 N N . SER A 1 89 ? -0.390 14.694 -7.288 1.00 57.62 89 SER A N 1
ATOM 653 C CA . SER A 1 89 ? -0.810 13.518 -8.069 1.00 57.62 89 SER A CA 1
ATOM 654 C C . SER A 1 89 ? 0.219 13.148 -9.144 1.00 57.62 89 SER A C 1
ATOM 656 O O . SER A 1 89 ? 0.350 11.968 -9.474 1.00 57.62 89 SER A O 1
ATOM 658 N N . GLY A 1 90 ? 0.990 14.136 -9.617 1.00 62.88 90 GLY A N 1
ATOM 659 C CA . GLY A 1 90 ? 2.100 13.968 -10.562 1.00 62.88 90 GLY A CA 1
ATOM 660 C C . GLY A 1 90 ? 3.460 13.654 -9.929 1.00 62.88 90 GLY A C 1
ATOM 661 O O . GLY A 1 90 ? 4.439 13.501 -10.654 1.00 62.88 90 GLY A O 1
ATOM 662 N N . SER A 1 91 ? 3.557 13.570 -8.599 1.00 69.44 91 SER A N 1
ATOM 663 C CA . SER A 1 91 ? 4.804 13.172 -7.943 1.00 69.44 91 SER A CA 1
ATOM 664 C C . SER A 1 91 ? 5.088 11.679 -8.156 1.00 69.44 91 SER A C 1
ATOM 666 O O . SER A 1 91 ? 4.143 10.877 -8.178 1.00 69.44 91 SER A O 1
ATOM 668 N N . PRO A 1 92 ? 6.371 11.283 -8.269 1.00 75.12 92 PRO A N 1
ATOM 669 C CA . PRO A 1 92 ? 6.736 9.878 -8.390 1.00 75.12 92 PRO A CA 1
ATOM 670 C C . PRO A 1 92 ? 6.222 9.085 -7.185 1.00 75.12 92 PRO A C 1
ATOM 672 O O . PRO A 1 92 ? 6.154 9.592 -6.060 1.00 75.12 92 PRO A O 1
ATOM 675 N N . ALA A 1 93 ? 5.825 7.836 -7.429 1.00 83.44 93 ALA A N 1
ATOM 676 C CA . ALA A 1 93 ? 5.517 6.926 -6.338 1.00 83.44 93 ALA A CA 1
ATOM 677 C C . ALA A 1 93 ? 6.794 6.618 -5.550 1.00 83.44 93 ALA A C 1
ATOM 679 O O . ALA A 1 93 ? 7.860 6.473 -6.140 1.00 83.44 93 ALA A O 1
ATOM 680 N N . LEU A 1 94 ? 6.666 6.506 -4.228 1.00 84.19 94 LEU A N 1
ATOM 681 C CA . LEU A 1 94 ? 7.752 6.059 -3.356 1.00 84.19 94 LEU A CA 1
ATOM 682 C C . LEU A 1 94 ? 8.138 4.617 -3.688 1.00 84.19 94 LEU A C 1
ATOM 684 O O . LEU A 1 94 ? 9.307 4.269 -3.699 1.00 84.19 94 LEU A O 1
ATOM 688 N N . GLY A 1 95 ? 7.138 3.787 -3.978 1.00 86.00 95 GLY A N 1
ATOM 689 C CA . GLY A 1 95 ? 7.343 2.405 -4.375 1.00 86.00 95 GLY A CA 1
ATOM 690 C C . GLY A 1 95 ? 6.059 1.770 -4.883 1.00 86.00 95 GLY A C 1
ATOM 691 O O . GLY A 1 95 ? 4.957 2.261 -4.627 1.00 86.00 95 GLY A O 1
ATOM 692 N N . GLN A 1 96 ? 6.203 0.660 -5.596 1.00 87.19 96 GLN A N 1
ATOM 693 C CA . GLN A 1 96 ? 5.094 -0.186 -6.021 1.00 87.19 96 GLN A CA 1
ATOM 694 C C . GLN A 1 96 ? 5.186 -1.526 -5.301 1.00 87.19 96 GLN A C 1
ATOM 696 O O . GLN A 1 96 ? 6.266 -2.099 -5.176 1.00 87.19 96 GLN A O 1
ATOM 701 N N . GLY A 1 97 ? 4.046 -2.025 -4.843 1.00 89.19 97 GLY A N 1
ATOM 702 C CA . GLY A 1 97 ? 3.966 -3.287 -4.134 1.00 89.19 97 GLY A CA 1
ATOM 703 C C . GLY A 1 97 ? 2.673 -4.030 -4.419 1.00 89.19 97 GLY A C 1
ATOM 704 O O . GLY A 1 97 ? 1.806 -3.576 -5.168 1.00 89.19 97 GLY A O 1
ATOM 705 N N . VAL A 1 98 ? 2.551 -5.200 -3.810 1.00 89.50 98 VAL A N 1
ATOM 706 C CA . VAL A 1 98 ? 1.377 -6.064 -3.922 1.00 89.50 98 VAL A CA 1
ATOM 707 C C . VAL A 1 98 ? 0.793 -6.279 -2.538 1.00 89.50 98 VAL A C 1
ATOM 709 O O . VAL A 1 98 ? 1.523 -6.575 -1.594 1.00 89.50 98 VAL A O 1
ATOM 712 N N . VAL A 1 99 ? -0.524 -6.141 -2.394 1.00 91.19 99 VAL A N 1
ATOM 713 C CA . VAL A 1 99 ? -1.201 -6.395 -1.119 1.00 91.19 99 VAL A CA 1
ATOM 714 C C . VAL A 1 99 ? -0.983 -7.852 -0.727 1.00 91.19 99 VAL A C 1
ATOM 716 O O . VAL A 1 99 ? -1.488 -8.770 -1.369 1.00 91.19 99 VAL A O 1
ATOM 719 N N . PHE A 1 100 ? -0.232 -8.064 0.346 1.00 90.56 100 PHE A N 1
ATOM 720 C CA . PHE A 1 100 ? 0.045 -9.387 0.887 1.00 90.56 100 PHE A CA 1
ATOM 721 C C . PHE A 1 100 ? -1.070 -9.829 1.832 1.00 90.56 100 PHE A C 1
ATOM 723 O O . PHE A 1 100 ? -1.552 -10.958 1.765 1.00 90.56 100 PHE A O 1
ATOM 730 N N . ARG A 1 101 ? -1.512 -8.918 2.704 1.00 90.81 101 ARG A N 1
ATOM 731 C CA . ARG A 1 101 ? -2.555 -9.183 3.693 1.00 90.81 101 ARG A CA 1
ATOM 732 C C . ARG A 1 101 ? -3.387 -7.936 3.927 1.00 90.81 101 ARG A C 1
ATOM 734 O O . ARG A 1 101 ? -2.855 -6.836 4.006 1.00 90.81 101 ARG A O 1
ATOM 741 N N . LEU A 1 102 ? -4.687 -8.124 4.094 1.00 90.69 102 LEU A N 1
ATOM 742 C CA . LEU A 1 102 ? -5.621 -7.059 4.428 1.00 90.69 102 LEU A CA 1
ATOM 743 C C . LEU A 1 102 ? -6.342 -7.419 5.729 1.00 90.69 102 LEU A C 1
ATOM 745 O O . LEU A 1 102 ? -6.807 -8.549 5.882 1.00 90.69 102 LEU A O 1
ATOM 749 N N . LYS A 1 103 ? -6.392 -6.481 6.672 1.00 90.88 103 LYS A N 1
ATOM 750 C CA . LYS A 1 103 ? -7.167 -6.548 7.917 1.00 90.88 103 LYS A CA 1
ATOM 751 C C . LYS A 1 103 ? -8.099 -5.335 7.972 1.00 90.88 103 LYS A C 1
ATOM 753 O O . LYS A 1 103 ? -7.883 -4.359 7.261 1.00 90.88 103 LYS A O 1
ATOM 758 N N . ASP A 1 104 ? -9.074 -5.341 8.877 1.00 88.31 104 ASP A N 1
ATOM 759 C CA . ASP A 1 104 ? -9.959 -4.185 9.079 1.00 88.31 104 ASP A CA 1
ATOM 760 C C . ASP A 1 104 ? -9.207 -2.928 9.547 1.00 88.31 104 ASP A C 1
ATOM 762 O O . ASP A 1 104 ? -9.602 -1.812 9.228 1.00 88.31 104 ASP A O 1
ATOM 766 N N . SER A 1 105 ? -8.106 -3.103 10.287 1.00 90.06 105 SER A N 1
ATOM 767 C CA . SER A 1 105 ? -7.321 -2.018 10.900 1.00 90.06 105 SER A CA 1
ATOM 768 C C . SER A 1 105 ? -5.988 -1.725 10.198 1.00 90.06 105 SER A C 1
ATOM 770 O O . SER A 1 105 ? -5.472 -0.607 10.269 1.00 90.06 105 SER A O 1
ATOM 772 N N . SER A 1 106 ? -5.439 -2.703 9.472 1.00 92.31 106 SER A N 1
ATOM 773 C CA . SER A 1 106 ? -4.131 -2.585 8.829 1.00 92.31 106 SER A CA 1
ATOM 774 C C . SER A 1 106 ? -4.072 -3.272 7.468 1.00 92.31 106 SER A C 1
ATOM 776 O O . SER A 1 106 ? -4.804 -4.218 7.186 1.00 92.31 106 SER A O 1
ATOM 778 N N . ILE A 1 107 ? -3.182 -2.789 6.608 1.00 92.50 107 ILE A N 1
ATOM 779 C CA . ILE A 1 107 ? -2.912 -3.355 5.287 1.00 92.50 107 ILE A CA 1
ATOM 780 C C . ILE A 1 107 ? -1.419 -3.632 5.164 1.00 92.50 107 ILE A C 1
ATOM 782 O O . ILE A 1 107 ? -0.593 -2.754 5.392 1.00 92.50 107 ILE A O 1
ATOM 786 N N . THR A 1 108 ? -1.070 -4.862 4.810 1.00 92.75 108 THR A N 1
ATOM 787 C CA . THR A 1 108 ? 0.307 -5.297 4.590 1.00 92.75 108 THR A CA 1
ATOM 788 C C . THR A 1 108 ? 0.568 -5.394 3.099 1.00 92.75 108 THR A C 1
ATOM 790 O O . THR A 1 108 ? -0.127 -6.123 2.386 1.00 92.75 108 THR A O 1
ATOM 793 N N . VAL A 1 109 ? 1.593 -4.695 2.629 1.00 91.94 109 VAL A N 1
ATOM 794 C CA . VAL A 1 109 ? 1.982 -4.662 1.219 1.00 91.94 109 VAL A CA 1
ATOM 795 C C . VAL A 1 109 ? 3.414 -5.160 1.090 1.00 91.94 109 VAL A C 1
ATOM 797 O O . VAL A 1 109 ? 4.294 -4.724 1.825 1.00 91.94 109 VAL A O 1
ATOM 800 N N . ALA A 1 110 ? 3.634 -6.087 0.164 1.00 91.06 110 ALA A N 1
ATOM 801 C CA . ALA A 1 110 ? 4.949 -6.585 -0.200 1.00 91.06 110 ALA A CA 1
ATOM 802 C C . ALA A 1 110 ? 5.573 -5.684 -1.266 1.00 91.06 110 ALA A C 1
ATOM 804 O O . ALA A 1 110 ? 5.001 -5.522 -2.344 1.00 91.06 110 ALA A O 1
ATOM 805 N N . PHE A 1 111 ? 6.750 -5.146 -0.976 1.00 87.94 111 PHE A N 1
ATOM 806 C CA . PHE A 1 111 ? 7.570 -4.368 -1.896 1.00 87.94 111 PHE A CA 1
ATOM 807 C C . PHE A 1 111 ? 8.821 -5.157 -2.274 1.00 87.94 111 PHE A C 1
ATOM 809 O O . PHE A 1 111 ? 9.382 -5.868 -1.440 1.00 87.94 111 PHE A O 1
ATOM 816 N N . ASP A 1 112 ? 9.243 -5.041 -3.532 1.00 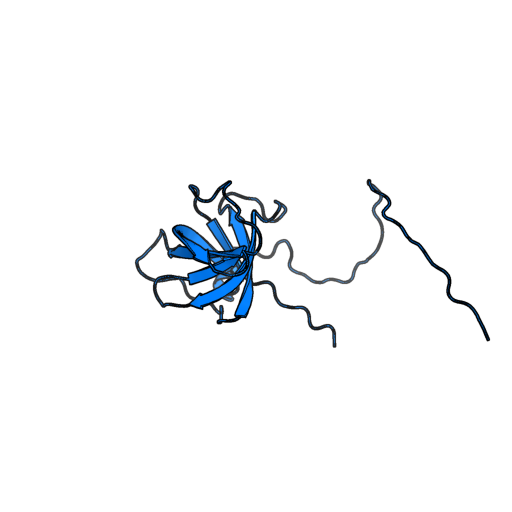82.31 112 ASP A N 1
ATOM 817 C CA . ASP A 1 112 ? 10.503 -5.617 -4.019 1.00 82.31 112 ASP A CA 1
ATOM 818 C C . ASP A 1 112 ? 11.718 -4.751 -3.659 1.00 82.31 112 ASP A C 1
ATOM 820 O O . ASP A 1 112 ? 12.787 -5.285 -3.392 1.00 82.31 112 ASP A O 1
ATOM 824 N N . ASP A 1 113 ? 11.540 -3.430 -3.603 1.00 75.62 113 ASP A N 1
ATOM 825 C CA . ASP A 1 113 ? 12.555 -2.463 -3.182 1.00 75.62 113 ASP A CA 1
ATOM 826 C C . ASP A 1 113 ? 11.979 -1.619 -2.039 1.00 75.62 113 ASP A C 1
ATOM 828 O O . ASP A 1 113 ? 10.812 -1.221 -2.100 1.00 75.62 113 ASP A O 1
ATOM 832 N N . ILE A 1 114 ? 12.739 -1.426 -0.957 1.00 71.62 114 ILE A N 1
ATOM 833 C CA . ILE A 1 114 ? 12.244 -0.771 0.263 1.00 71.62 114 ILE A CA 1
ATOM 834 C C . ILE A 1 114 ? 12.287 0.745 0.067 1.00 71.62 114 ILE A C 1
ATOM 836 O O . ILE A 1 114 ? 13.380 1.309 0.020 1.00 71.62 114 ILE A O 1
ATOM 840 N N . PRO A 1 115 ? 11.143 1.450 0.060 1.00 69.00 115 PRO A N 1
ATOM 841 C CA . PRO A 1 115 ? 11.166 2.900 0.119 1.00 69.00 115 PRO A CA 1
ATOM 842 C C . PRO A 1 115 ? 11.465 3.329 1.560 1.00 69.00 115 PRO A C 1
ATOM 844 O O . PRO A 1 115 ? 10.542 3.553 2.330 1.00 69.00 115 PRO A O 1
ATOM 847 N N . GLU A 1 116 ? 12.733 3.407 1.973 1.00 66.62 116 GLU A N 1
ATOM 848 C CA . GLU A 1 116 ? 13.099 3.921 3.311 1.00 66.62 116 GLU A CA 1
ATOM 849 C C . GLU A 1 116 ? 12.815 5.431 3.437 1.00 66.62 116 GLU A C 1
ATOM 851 O O . GLU A 1 116 ? 12.562 5.958 4.525 1.00 66.62 116 GLU A O 1
ATOM 856 N N . GLU A 1 117 ? 12.786 6.134 2.305 1.00 67.81 117 GLU A N 1
ATOM 857 C CA . GLU A 1 117 ? 12.495 7.558 2.240 1.00 67.81 117 GLU A CA 1
ATOM 858 C C . GLU A 1 117 ? 10.981 7.824 2.294 1.00 67.81 117 GLU A C 1
ATOM 860 O O . GLU A 1 117 ? 10.189 7.315 1.503 1.00 67.81 117 GLU A O 1
ATOM 865 N N . GLY A 1 118 ? 10.556 8.654 3.249 1.00 71.31 118 GLY A N 1
ATOM 866 C CA . GLY A 1 118 ? 9.171 9.122 3.339 1.00 71.31 118 GLY A CA 1
ATOM 867 C C . GLY A 1 118 ? 8.228 8.295 4.222 1.00 71.31 118 GLY A C 1
ATOM 868 O O . GLY A 1 118 ? 7.131 8.779 4.502 1.00 71.31 118 GLY A O 1
ATOM 869 N N . LEU A 1 119 ? 8.642 7.132 4.751 1.00 78.00 119 LEU A N 1
ATOM 870 C CA . LEU A 1 119 ? 7.798 6.299 5.635 1.00 78.00 119 LEU A CA 1
ATOM 871 C C . LEU A 1 119 ? 7.423 6.962 6.971 1.00 78.00 119 LEU A C 1
ATOM 873 O O . LEU A 1 119 ? 6.384 6.639 7.545 1.00 78.00 119 LEU A O 1
ATOM 877 N N . SER A 1 120 ? 8.240 7.908 7.448 1.00 78.75 120 SER A N 1
ATOM 878 C CA . SER A 1 120 ? 7.949 8.715 8.648 1.00 78.75 120 SER A CA 1
ATOM 879 C C . SER A 1 120 ? 6.820 9.729 8.446 1.00 78.75 120 SER A C 1
ATOM 881 O O . SER A 1 120 ? 6.302 10.286 9.413 1.00 78.75 120 SER A O 1
ATOM 883 N N . SER A 1 121 ? 6.453 10.022 7.199 1.00 85.38 121 SER A N 1
ATOM 884 C CA . SER A 1 121 ? 5.361 10.940 6.877 1.00 85.38 121 SER A CA 1
ATOM 885 C C . SER A 1 121 ? 4.057 10.178 6.649 1.00 85.38 121 SER A C 1
ATOM 887 O O . SER A 1 121 ? 4.085 8.989 6.356 1.00 85.38 121 SER A O 1
ATOM 889 N N . PRO A 1 122 ? 2.886 10.833 6.746 1.00 87.38 122 PRO A N 1
ATOM 890 C CA . PRO A 1 122 ? 1.636 10.211 6.336 1.00 87.38 122 PRO A CA 1
ATOM 891 C C . PRO A 1 122 ? 1.689 9.842 4.849 1.00 87.38 122 PRO A C 1
ATOM 893 O O . PRO A 1 122 ? 2.026 10.669 3.997 1.00 87.38 122 PRO A O 1
ATOM 896 N N . LEU A 1 123 ? 1.312 8.606 4.551 1.00 89.69 123 LEU A N 1
ATOM 897 C CA . LEU A 1 123 ? 1.359 7.963 3.245 1.00 89.69 123 LEU A CA 1
ATOM 898 C C . LEU A 1 123 ? -0.050 7.783 2.684 1.00 89.69 123 LEU A C 1
ATOM 900 O O . LEU A 1 123 ? -1.055 7.884 3.393 1.00 89.69 123 LEU A O 1
ATOM 904 N N . AR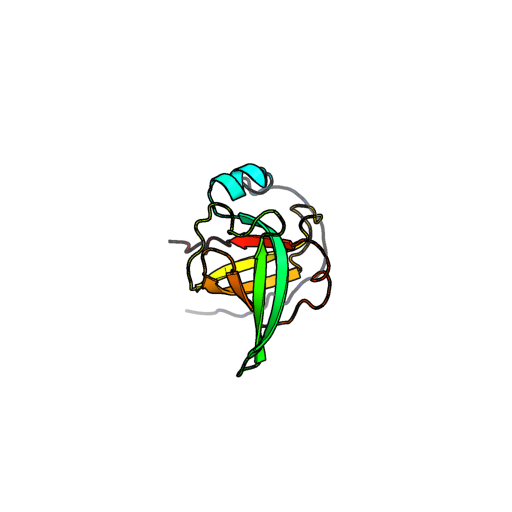G A 1 124 ? -0.121 7.487 1.395 1.00 88.56 124 ARG A N 1
ATOM 905 C CA . ARG A 1 124 ? -1.322 7.012 0.726 1.00 88.56 124 ARG A CA 1
ATOM 906 C C . ARG A 1 124 ? -1.003 5.802 -0.134 1.00 88.56 124 ARG A C 1
ATOM 908 O O . ARG A 1 124 ? 0.056 5.741 -0.754 1.00 88.56 124 ARG A O 1
ATOM 915 N N . LEU A 1 125 ? -1.944 4.870 -0.170 1.00 89.44 125 LEU A N 1
ATOM 916 C CA . LEU A 1 125 ? -1.929 3.734 -1.079 1.00 89.44 125 LEU A CA 1
ATOM 917 C C . LEU A 1 125 ? -2.958 3.967 -2.172 1.00 89.44 125 LEU A C 1
ATOM 919 O O . LEU A 1 125 ? -4.130 4.210 -1.888 1.00 89.44 125 LEU A O 1
ATOM 923 N N . GLU A 1 126 ? -2.526 3.872 -3.420 1.00 87.75 126 GLU A N 1
ATOM 924 C CA . GLU A 1 126 ? -3.393 3.932 -4.591 1.00 87.75 126 GLU A CA 1
ATOM 925 C C . GLU A 1 126 ? -3.379 2.558 -5.258 1.00 87.75 126 GLU A C 1
ATOM 927 O O . GLU A 1 126 ? -2.322 2.027 -5.594 1.00 87.75 126 GLU A O 1
ATOM 932 N N . LYS A 1 127 ? -4.555 1.959 -5.428 1.00 86.81 127 LYS A N 1
ATOM 933 C CA . LYS A 1 127 ? -4.710 0.715 -6.170 1.00 86.81 127 LYS A CA 1
ATOM 934 C C . LYS A 1 127 ? -4.476 0.994 -7.650 1.00 86.81 127 LYS A C 1
ATOM 936 O O . LYS A 1 127 ? -5.182 1.812 -8.241 1.00 86.81 127 LYS A O 1
ATOM 941 N N . LEU A 1 128 ? -3.524 0.282 -8.243 1.00 80.12 128 LEU A N 1
ATOM 942 C CA . LEU A 1 128 ? -3.359 0.248 -9.685 1.00 80.12 128 LEU A CA 1
ATOM 943 C C . LEU A 1 128 ? -4.394 -0.724 -10.241 1.00 80.12 128 LEU A C 1
ATOM 945 O O . LEU A 1 128 ? -4.398 -1.913 -9.919 1.00 80.12 128 LEU A O 1
ATOM 949 N N . ALA A 1 129 ? -5.310 -0.217 -11.062 1.00 65.50 129 ALA A N 1
ATOM 950 C CA . ALA A 1 129 ? -6.099 -1.100 -11.899 1.00 65.50 129 ALA A CA 1
ATOM 951 C C . ALA A 1 129 ? -5.118 -1.752 -12.875 1.00 65.50 129 ALA A C 1
ATOM 953 O O . ALA A 1 129 ? -4.493 -1.056 -13.670 1.00 65.50 129 ALA A O 1
ATOM 954 N N . ASN A 1 130 ? -4.944 -3.070 -12.787 1.00 51.75 130 ASN A N 1
ATOM 955 C CA . ASN A 1 130 ? -4.260 -3.789 -13.845 1.00 51.75 130 ASN A CA 1
ATOM 956 C C . ASN A 1 130 ? -5.123 -3.627 -15.098 1.00 51.75 130 ASN A C 1
ATOM 958 O O . ASN A 1 130 ? -6.181 -4.251 -15.198 1.00 51.75 130 ASN A O 1
ATOM 962 N N . GLU A 1 131 ? -4.715 -2.752 -16.012 1.00 45.12 131 GLU A N 1
ATOM 963 C CA . GLU A 1 131 ? -5.296 -2.675 -17.344 1.00 45.12 131 GLU A CA 1
ATOM 964 C C . GLU A 1 131 ? -4.957 -3.996 -18.047 1.00 45.12 131 GLU A C 1
ATOM 966 O O . GLU A 1 131 ? -3.937 -4.135 -18.715 1.00 45.12 131 GLU A O 1
ATOM 971 N N . VAL A 1 132 ? -5.790 -5.024 -17.840 1.00 35.44 132 VAL A N 1
ATOM 972 C CA . VAL A 1 132 ? -5.869 -6.126 -18.794 1.00 35.44 132 VAL A CA 1
ATOM 973 C C . VAL A 1 132 ? -6.510 -5.508 -20.025 1.00 35.44 132 VAL A C 1
ATOM 975 O O . VAL A 1 132 ? -7.732 -5.401 -20.109 1.00 35.44 132 VAL A O 1
ATOM 978 N N . CYS A 1 133 ? -5.677 -5.029 -20.942 1.00 36.53 133 CYS A N 1
ATOM 979 C CA . CYS A 1 133 ? -6.097 -4.776 -22.307 1.00 36.53 133 CYS A CA 1
ATOM 980 C C . CYS A 1 133 ? -6.684 -6.092 -22.838 1.00 36.53 133 CYS A C 1
ATOM 982 O O . CYS A 1 133 ? -5.954 -7.076 -22.968 1.00 36.53 133 CYS A O 1
ATOM 984 N N . ASN A 1 134 ? -7.994 -6.120 -23.073 1.00 34.19 134 ASN A N 1
ATOM 985 C CA . ASN A 1 134 ? -8.669 -7.153 -23.853 1.00 34.19 134 ASN A CA 1
ATOM 986 C C . ASN A 1 134 ? -9.169 -6.517 -25.146 1.00 34.19 134 ASN A C 1
ATOM 988 O O . ASN A 1 134 ? -9.683 -5.379 -25.050 1.00 34.19 134 ASN A O 1
#